Protein AF-A0A7V9TAK3-F1 (afdb_monomer_lite)

Sequence (43 aa):
FVTGFGYPVVPEGAARIRVQMSAALEPEHLERAIEAFRRVREA

pLDDT: mean 91.8, std 6.68, range [65.75, 97.06]

Structure (mmCIF, N/CA/C/O backbone):
data_AF-A0A7V9TAK3-F1
#
_entry.id   AF-A0A7V9TAK3-F1
#
loop_
_atom_site.group_PDB
_atom_site.id
_atom_site.type_symbol
_atom_site.label_atom_id
_atom_site.label_alt_id
_atom_site.label_comp_id
_atom_site.label_asym_id
_atom_site.label_entity_id
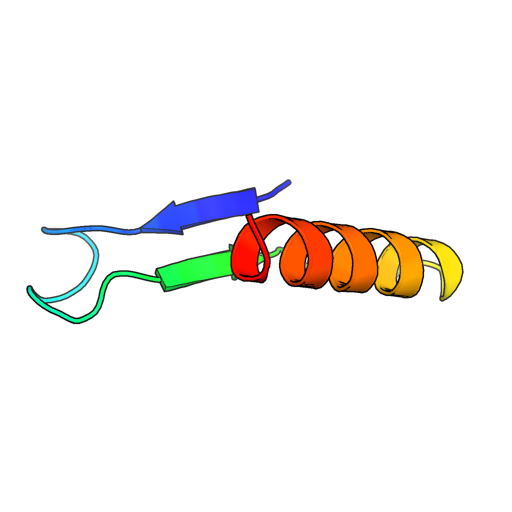_atom_site.label_seq_id
_atom_site.pdbx_PDB_ins_code
_atom_site.Cartn_x
_atom_site.Cartn_y
_atom_site.Cartn_z
_atom_site.occupancy
_atom_site.B_iso_or_equiv
_atom_site.auth_seq_id
_atom_site.auth_comp_id
_atom_site.auth_asym_id
_atom_site.auth_atom_id
_atom_site.pdbx_PDB_model_num
ATOM 1 N N . PHE A 1 1 ? 6.272 2.065 -3.836 1.00 65.75 1 PHE A N 1
ATOM 2 C CA . PHE A 1 1 ? 6.141 3.052 -2.742 1.00 65.75 1 PHE A CA 1
ATOM 3 C C . PHE A 1 1 ? 4.706 3.021 -2.235 1.00 65.75 1 PHE A C 1
ATOM 5 O O . PHE A 1 1 ? 3.792 3.119 -3.051 1.00 65.75 1 PHE A O 1
ATOM 12 N N . VAL A 1 2 ? 4.509 2.809 -0.932 1.00 75.62 2 VAL A N 1
ATOM 13 C CA . VAL A 1 2 ? 3.187 2.683 -0.297 1.00 75.62 2 VAL A CA 1
ATOM 14 C C . VAL A 1 2 ? 3.114 3.677 0.857 1.00 75.62 2 VAL A C 1
ATOM 16 O O . VAL A 1 2 ? 4.058 3.775 1.636 1.00 75.62 2 VAL A O 1
ATOM 19 N N . THR A 1 3 ? 2.012 4.418 0.960 1.00 82.94 3 THR A N 1
ATOM 20 C CA . THR A 1 3 ? 1.792 5.386 2.046 1.00 82.94 3 THR A CA 1
ATOM 21 C C . THR A 1 3 ? 0.399 5.193 2.628 1.00 82.94 3 THR A C 1
ATOM 23 O O . THR A 1 3 ? -0.579 5.076 1.884 1.00 82.94 3 THR A O 1
ATOM 26 N N . GLY A 1 4 ? 0.316 5.138 3.957 1.00 84.94 4 GLY A N 1
ATOM 27 C CA . GLY A 1 4 ? -0.949 5.155 4.682 1.00 84.94 4 GLY A CA 1
ATOM 28 C C . GLY A 1 4 ? -1.491 6.577 4.793 1.00 84.94 4 GLY A C 1
ATOM 29 O O . GLY A 1 4 ? -0.735 7.514 5.042 1.00 84.94 4 GLY A O 1
ATOM 30 N N . PHE A 1 5 ? -2.799 6.731 4.619 1.00 92.69 5 PHE A N 1
ATOM 31 C CA . PHE A 1 5 ? -3.514 7.974 4.870 1.00 92.69 5 PHE A CA 1
ATOM 32 C C . PHE A 1 5 ? -4.440 7.809 6.067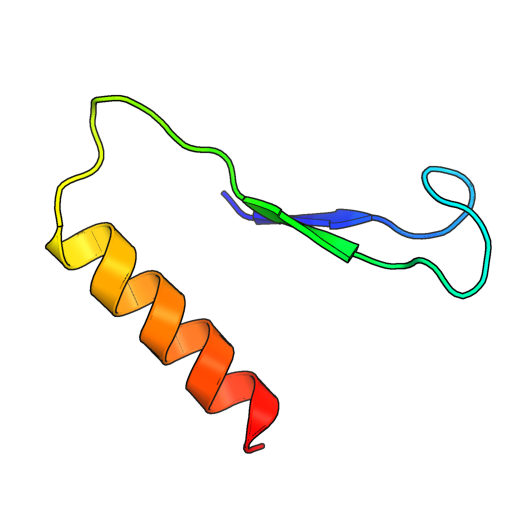 1.00 92.69 5 PHE A C 1
ATOM 34 O O . PHE A 1 5 ? -5.248 6.878 6.113 1.00 92.69 5 PHE A O 1
ATOM 41 N N . GLY A 1 6 ? -4.327 8.744 7.005 1.00 93.31 6 GLY A N 1
ATOM 42 C CA . GLY A 1 6 ? -5.214 8.905 8.152 1.00 93.31 6 GLY A CA 1
ATOM 43 C C . GLY A 1 6 ? -5.732 10.341 8.246 1.00 93.31 6 GLY A C 1
ATOM 44 O O . GLY A 1 6 ? -5.433 11.174 7.386 1.00 93.31 6 GLY A O 1
ATOM 45 N N . TYR A 1 7 ? -6.506 10.631 9.288 1.00 94.38 7 TYR A N 1
ATOM 46 C CA . TYR A 1 7 ? -6.978 11.985 9.575 1.00 94.38 7 TYR A CA 1
ATOM 47 C C . TYR A 1 7 ? -5.794 12.956 9.769 1.00 94.38 7 TYR A C 1
ATOM 49 O O . TYR A 1 7 ? -4.800 12.566 10.387 1.00 94.38 7 TYR A O 1
ATOM 57 N N . PRO A 1 8 ? -5.854 14.199 9.246 1.00 94.19 8 PRO A N 1
ATOM 58 C CA . PRO A 1 8 ? -6.978 14.848 8.551 1.00 94.19 8 PRO A CA 1
ATOM 59 C C . PRO A 1 8 ? -7.022 14.622 7.033 1.00 94.19 8 PRO A C 1
ATOM 61 O O . PRO A 1 8 ? -7.889 15.160 6.352 1.00 94.19 8 PRO A O 1
ATOM 64 N N . VAL A 1 9 ? -6.092 13.842 6.477 1.00 95.06 9 VAL A N 1
ATOM 65 C CA . VAL A 1 9 ? -5.990 13.626 5.024 1.00 95.06 9 VAL A CA 1
ATOM 66 C C . VAL A 1 9 ? -7.161 12.796 4.487 1.00 95.06 9 VAL A C 1
ATOM 68 O O . VAL A 1 9 ? -7.565 12.949 3.336 1.00 95.06 9 VAL A O 1
ATOM 71 N N . VAL A 1 10 ? -7.729 11.930 5.325 1.00 95.25 10 VAL A N 1
ATOM 72 C CA . VAL A 1 10 ? -8.986 11.213 5.076 1.00 95.25 10 VAL A CA 1
ATOM 73 C C . VAL A 1 10 ? -9.902 11.335 6.301 1.00 95.25 10 VAL A C 1
ATOM 75 O O . VAL A 1 10 ? -9.381 11.488 7.407 1.00 95.25 10 VAL A O 1
ATOM 78 N N . PRO A 1 11 ? -11.240 11.266 6.147 1.00 96.81 11 PRO A N 1
ATOM 79 C CA . PRO A 1 11 ? -12.161 11.316 7.282 1.00 96.81 11 PRO A CA 1
ATOM 80 C C . PRO A 1 11 ? -11.867 10.236 8.329 1.00 96.81 11 PRO A C 1
ATOM 82 O O . PRO A 1 11 ? -11.337 9.167 8.004 1.00 96.81 11 PRO A O 1
ATOM 85 N N . GLU A 1 12 ? -12.244 10.500 9.578 1.00 94.62 12 GLU A N 1
ATOM 86 C CA . GLU A 1 12 ? -12.179 9.500 10.645 1.00 94.62 12 GLU A CA 1
ATOM 87 C C . GLU A 1 12 ? -12.958 8.231 10.262 1.00 94.62 12 GLU A C 1
ATOM 89 O O . GLU A 1 12 ? -13.963 8.280 9.553 1.00 94.62 12 GLU A O 1
ATOM 94 N N . GLY A 1 13 ? -12.442 7.067 10.663 1.00 95.00 13 GLY A N 1
ATOM 95 C CA . GLY A 1 13 ? -12.988 5.764 10.263 1.00 95.00 13 GLY A CA 1
ATOM 96 C C . GLY A 1 13 ? -12.709 5.356 8.808 1.00 95.00 13 GLY A C 1
ATOM 97 O O . GLY A 1 13 ? -13.024 4.232 8.432 1.00 95.00 13 GLY A O 1
ATOM 98 N N . ALA A 1 14 ? -12.081 6.214 7.994 1.00 95.62 14 ALA A N 1
ATOM 99 C CA . ALA A 1 14 ? -11.832 5.959 6.572 1.00 95.62 14 ALA A CA 1
ATOM 100 C C . ALA A 1 14 ? -10.336 5.904 6.203 1.00 95.62 14 ALA A C 1
ATOM 102 O O . ALA A 1 14 ? -9.961 6.242 5.067 1.00 95.62 14 ALA A O 1
ATOM 103 N N . ALA A 1 15 ? -9.492 5.494 7.160 1.00 95.38 15 ALA A N 1
ATOM 104 C CA . ALA A 1 15 ? -8.064 5.264 6.957 1.00 95.38 15 ALA A CA 1
ATOM 105 C C . ALA A 1 15 ? -7.837 4.254 5.825 1.00 95.38 15 ALA A C 1
ATOM 107 O O . ALA A 1 15 ? -8.539 3.249 5.718 1.00 95.38 15 ALA A O 1
ATOM 108 N N . ARG A 1 16 ? -6.875 4.537 4.946 1.00 94.19 16 ARG A N 1
ATOM 109 C CA . ARG A 1 16 ? -6.642 3.716 3.752 1.00 94.19 16 ARG A CA 1
ATOM 110 C C . ARG A 1 16 ? -5.188 3.738 3.324 1.00 94.19 16 ARG A C 1
ATOM 112 O O . ARG A 1 16 ? -4.460 4.693 3.583 1.00 94.19 16 ARG A O 1
ATOM 119 N N . ILE A 1 17 ? -4.785 2.695 2.617 1.00 91.62 17 ILE A N 1
ATOM 120 C CA . IL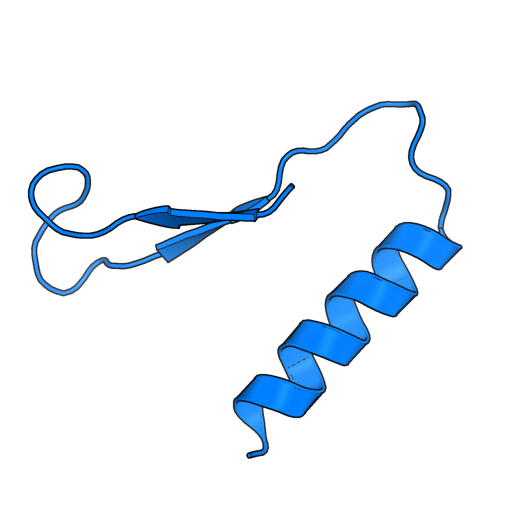E A 1 17 ? -3.453 2.571 2.031 1.00 91.62 17 ILE A CA 1
ATOM 121 C C . ILE A 1 17 ? -3.535 2.987 0.561 1.00 91.62 17 ILE A C 1
ATOM 123 O O . ILE A 1 17 ? -4.420 2.526 -0.159 1.00 91.62 17 ILE A O 1
ATOM 127 N N . ARG A 1 18 ? -2.614 3.841 0.098 1.00 92.31 18 ARG A N 1
ATOM 128 C CA . ARG A 1 18 ? -2.469 4.164 -1.329 1.00 92.31 18 ARG A CA 1
ATOM 129 C C . ARG A 1 18 ? -1.218 3.514 -1.892 1.00 92.31 18 ARG A C 1
ATOM 131 O O . ARG A 1 18 ? -0.115 3.711 -1.375 1.00 92.31 18 ARG A O 1
ATOM 138 N N . VAL A 1 19 ? -1.396 2.818 -3.006 1.00 91.44 19 VAL A N 1
ATOM 139 C CA . VAL A 1 19 ? -0.305 2.278 -3.817 1.00 91.44 19 VAL A CA 1
ATOM 140 C C . VAL A 1 19 ? -0.206 3.103 -5.098 1.00 91.44 19 VAL A C 1
ATOM 142 O O . VAL A 1 19 ? -1.223 3.498 -5.664 1.00 91.44 19 VAL A O 1
ATOM 145 N N . GLN A 1 20 ? 1.016 3.405 -5.532 1.00 90.88 20 GLN A N 1
ATOM 146 C CA . GLN A 1 20 ? 1.263 4.077 -6.809 1.00 90.88 20 GLN A CA 1
ATOM 147 C C . GLN A 1 20 ? 1.560 3.041 -7.892 1.00 90.88 20 GLN A C 1
ATOM 149 O O . GLN A 1 20 ? 2.376 2.149 -7.664 1.00 90.88 20 GLN A O 1
ATOM 154 N N . MET A 1 21 ? 0.919 3.187 -9.051 1.00 91.31 21 MET A N 1
ATOM 155 C CA . MET A 1 21 ? 1.104 2.334 -10.226 1.00 91.31 21 MET A CA 1
ATOM 156 C C . MET A 1 21 ? 1.878 3.090 -11.307 1.00 91.31 21 MET A C 1
ATOM 158 O O . MET A 1 21 ? 1.711 4.300 -11.458 1.00 91.31 21 MET A O 1
ATOM 162 N N . SER A 1 22 ? 2.702 2.380 -12.071 1.00 95.25 22 SER A N 1
ATOM 163 C CA . SER A 1 22 ? 3.371 2.913 -13.258 1.00 95.25 22 SER A CA 1
ATOM 164 C C . SER A 1 22 ? 3.451 1.843 -14.345 1.00 9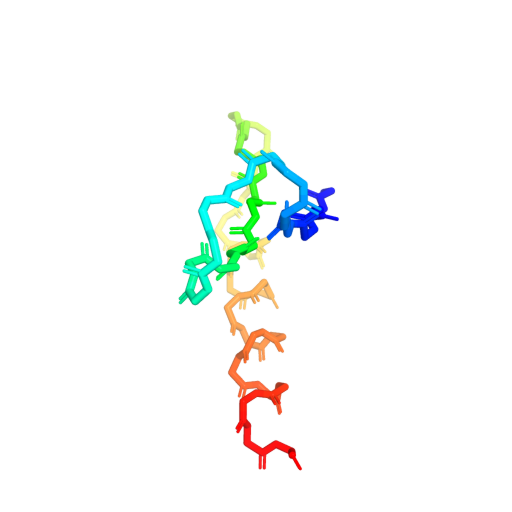5.25 22 SER A C 1
ATOM 166 O O . SER A 1 22 ? 3.358 0.652 -14.054 1.00 95.25 22 SER A O 1
ATOM 168 N N . ALA A 1 23 ? 3.668 2.265 -15.593 1.00 95.94 23 ALA A N 1
ATOM 169 C CA . ALA A 1 23 ? 3.851 1.354 -16.728 1.00 95.94 23 ALA A CA 1
ATOM 170 C C . ALA A 1 23 ? 5.137 0.505 -16.644 1.00 95.94 23 ALA A C 1
ATOM 172 O O . ALA A 1 23 ? 5.321 -0.398 -17.446 1.00 95.94 23 ALA A O 1
ATOM 173 N N . ALA A 1 24 ? 6.022 0.789 -15.682 1.00 95.50 24 ALA A N 1
ATOM 174 C CA . ALA A 1 24 ? 7.231 0.006 -15.429 1.00 95.50 24 ALA A CA 1
ATOM 175 C C . ALA A 1 24 ? 6.981 -1.219 -14.525 1.00 95.50 24 ALA A C 1
ATOM 177 O O . ALA A 1 24 ? 7.923 -1.922 -14.170 1.00 95.50 24 ALA A O 1
ATOM 178 N N . LEU A 1 25 ? 5.741 -1.448 -14.080 1.00 94.69 25 LEU A N 1
ATOM 179 C CA . LEU A 1 25 ? 5.400 -2.607 -13.262 1.00 94.69 25 LEU A CA 1
ATOM 180 C C . LEU A 1 25 ? 5.140 -3.838 -14.137 1.00 94.69 25 LEU A C 1
ATOM 182 O O . LEU A 1 25 ? 4.252 -3.822 -14.984 1.00 94.69 25 LEU A O 1
ATOM 186 N N . GLU A 1 26 ? 5.874 -4.911 -13.864 1.00 97.06 26 GLU A N 1
ATOM 187 C CA . GLU A 1 26 ? 5.636 -6.254 -14.391 1.00 97.06 26 GLU A CA 1
ATOM 188 C C . GLU A 1 26 ? 4.646 -7.042 -13.501 1.00 97.06 26 GLU A C 1
ATOM 190 O O . GLU A 1 26 ? 4.456 -6.680 -12.327 1.00 97.06 26 GLU A O 1
ATOM 195 N N . PRO A 1 27 ? 3.993 -8.100 -14.023 1.00 96.06 27 PRO A N 1
ATOM 196 C CA . PRO A 1 27 ? 3.028 -8.914 -13.274 1.00 96.06 27 PRO A CA 1
ATOM 197 C C . PRO A 1 27 ? 3.545 -9.418 -11.918 1.00 96.06 27 PRO A C 1
ATOM 199 O O . PRO A 1 27 ? 2.828 -9.372 -10.918 1.00 96.06 27 PRO A O 1
ATOM 202 N N . GLU A 1 28 ? 4.817 -9.793 -11.843 1.00 97.06 28 GLU A N 1
ATOM 203 C CA . GLU A 1 28 ? 5.478 -10.335 -10.655 1.00 97.06 28 GLU A CA 1
ATOM 204 C C . GLU A 1 28 ? 5.539 -9.303 -9.517 1.00 97.06 28 GLU A C 1
ATOM 206 O O . GLU A 1 28 ? 5.458 -9.643 -8.331 1.00 97.06 28 GLU A O 1
ATOM 211 N N . HIS A 1 29 ? 5.635 -8.009 -9.850 1.00 95.00 29 HIS A N 1
ATOM 212 C CA . HIS A 1 29 ? 5.564 -6.940 -8.854 1.00 95.00 29 HIS A CA 1
ATOM 213 C C . HIS A 1 29 ? 4.183 -6.871 -8.195 1.00 95.00 29 HIS A C 1
ATOM 215 O O . HIS A 1 29 ? 4.088 -6.580 -6.998 1.00 95.00 29 HIS A O 1
ATOM 221 N N . LEU A 1 30 ? 3.121 -7.134 -8.963 1.00 92.94 30 LEU A N 1
ATOM 222 C CA . LEU A 1 30 ? 1.745 -7.126 -8.470 1.00 92.94 30 LEU A CA 1
ATOM 223 C C . LEU A 1 30 ? 1.490 -8.340 -7.579 1.00 92.94 30 LEU A C 1
ATOM 225 O O . LEU A 1 30 ? 0.978 -8.176 -6.473 1.00 92.94 30 LEU A O 1
ATOM 229 N N . GLU A 1 31 ? 1.913 -9.527 -8.012 1.00 96.00 31 GLU A N 1
ATOM 230 C CA . GLU A 1 31 ? 1.793 -10.763 -7.230 1.00 96.00 31 GLU A CA 1
ATOM 231 C C . GLU A 1 31 ? 2.496 -10.637 -5.878 1.00 96.00 31 GLU A C 1
ATOM 233 O O . GLU A 1 31 ? 1.901 -10.893 -4.827 1.00 96.00 31 GLU A O 1
ATOM 238 N N . ARG A 1 32 ? 3.734 -10.128 -5.882 1.00 94.62 32 ARG A N 1
ATOM 239 C CA . ARG A 1 32 ? 4.491 -9.871 -4.654 1.00 94.62 32 ARG A CA 1
ATOM 240 C C . ARG A 1 32 ? 3.771 -8.893 -3.724 1.00 94.62 32 ARG A C 1
ATOM 242 O O . ARG A 1 32 ? 3.783 -9.086 -2.507 1.00 94.62 32 ARG A O 1
ATOM 249 N N . ALA A 1 33 ? 3.179 -7.828 -4.266 1.00 92.62 33 ALA A N 1
ATOM 250 C CA . ALA A 1 33 ? 2.454 -6.844 -3.468 1.00 92.62 33 ALA A CA 1
ATOM 251 C C . ALA A 1 33 ? 1.173 -7.437 -2.859 1.00 92.62 33 ALA A C 1
ATOM 253 O O . ALA A 1 33 ? 0.910 -7.225 -1.675 1.00 92.62 33 ALA A O 1
ATOM 254 N N . ILE A 1 34 ? 0.408 -8.206 -3.637 1.00 93.19 34 ILE A N 1
ATOM 255 C CA . ILE A 1 34 ? -0.818 -8.874 -3.181 1.00 93.19 34 ILE A CA 1
ATOM 256 C C . ILE A 1 34 ? -0.503 -9.853 -2.051 1.00 93.19 34 ILE A C 1
ATOM 258 O O . ILE A 1 34 ? -1.159 -9.807 -1.010 1.00 93.19 34 ILE A O 1
ATOM 262 N N . GLU A 1 35 ? 0.526 -10.684 -2.211 1.00 95.81 35 GLU A N 1
ATOM 263 C CA . GLU A 1 35 ? 0.903 -1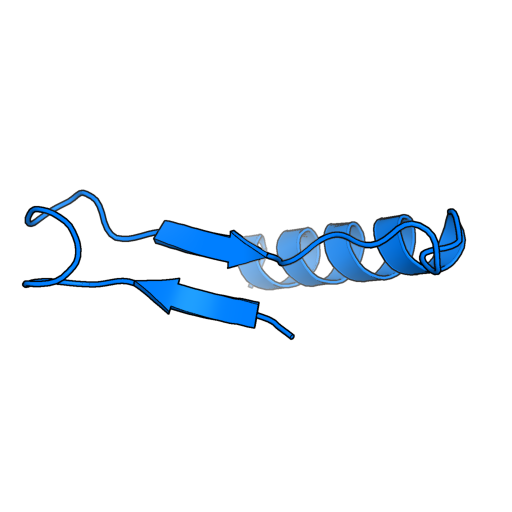1.661 -1.189 1.00 95.81 35 GLU A CA 1
ATOM 264 C C . GLU A 1 35 ? 1.356 -10.981 0.110 1.00 95.81 35 GLU A C 1
ATOM 266 O O . GLU A 1 35 ? 0.978 -11.403 1.204 1.00 95.81 35 GLU A O 1
ATOM 271 N N . ALA A 1 36 ? 2.092 -9.868 0.014 1.00 92.69 36 ALA A N 1
ATOM 272 C CA . ALA A 1 36 ? 2.455 -9.073 1.183 1.00 92.69 36 ALA A CA 1
ATOM 273 C C . ALA A 1 36 ? 1.219 -8.531 1.927 1.00 92.69 36 ALA A C 1
ATOM 275 O O . ALA A 1 36 ? 1.161 -8.622 3.154 1.00 92.69 36 ALA A O 1
ATOM 276 N N . PHE A 1 37 ? 0.214 -8.011 1.210 1.00 91.62 37 PHE A N 1
ATOM 277 C CA . PHE A 1 37 ? -1.033 -7.554 1.836 1.00 91.62 37 PHE A CA 1
ATOM 278 C C . PHE A 1 37 ? -1.834 -8.707 2.450 1.00 91.62 37 PHE A C 1
ATOM 280 O O . PHE A 1 37 ? -2.367 -8.554 3.550 1.00 91.62 37 PHE A O 1
ATOM 287 N N . ARG A 1 38 ? -1.888 -9.867 1.782 1.00 95.06 38 ARG A N 1
ATOM 288 C CA . ARG A 1 38 ? -2.561 -11.068 2.296 1.00 95.06 38 ARG A CA 1
ATOM 289 C C . ARG A 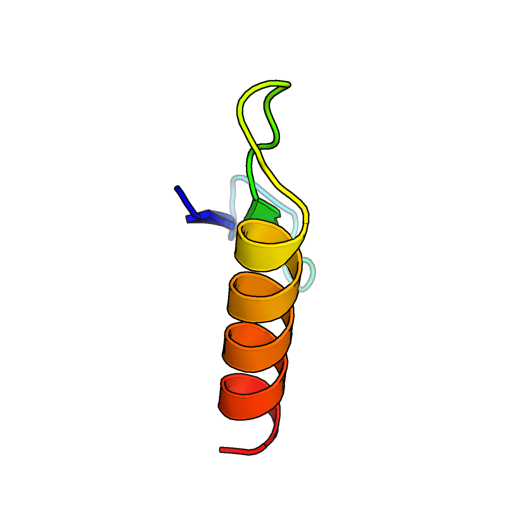1 38 ? -1.931 -11.533 3.605 1.00 95.06 38 ARG A C 1
ATOM 291 O O . ARG A 1 38 ? -2.639 -11.698 4.594 1.00 95.06 38 ARG A O 1
ATOM 298 N N . ARG A 1 39 ? -0.602 -11.653 3.635 1.00 95.50 39 ARG A N 1
ATOM 299 C CA . ARG A 1 39 ? 0.146 -12.085 4.820 1.00 95.50 39 ARG A CA 1
ATOM 300 C C . ARG A 1 39 ? -0.088 -11.174 6.023 1.00 95.50 39 ARG A C 1
ATOM 302 O O . ARG A 1 39 ? -0.245 -11.671 7.129 1.00 95.50 39 ARG A O 1
ATOM 309 N N . VAL A 1 40 ? -0.111 -9.855 5.820 1.00 91.88 40 VAL A N 1
ATOM 310 C CA . VAL A 1 40 ? -0.344 -8.892 6.912 1.00 91.88 40 VAL A CA 1
ATOM 311 C C . VAL A 1 40 ? -1.781 -8.956 7.433 1.00 91.88 40 VAL A C 1
ATOM 313 O O . VAL A 1 40 ? -1.995 -8.709 8.608 1.00 91.88 40 VAL A O 1
ATOM 316 N N . ARG A 1 41 ? -2.765 -9.301 6.594 1.00 89.88 41 ARG A N 1
ATOM 317 C CA . ARG A 1 41 ? -4.155 -9.493 7.043 1.00 89.88 41 ARG A CA 1
ATOM 318 C C . ARG A 1 41 ? -4.326 -10.732 7.928 1.00 89.88 41 ARG A C 1
ATOM 320 O O . ARG A 1 41 ? -5.229 -10.756 8.757 1.00 89.88 41 ARG A O 1
ATOM 327 N N . GLU A 1 42 ? -3.552 -11.780 7.670 1.00 85.94 42 GLU A N 1
ATOM 328 C CA . GLU A 1 42 ? -3.645 -13.059 8.388 1.00 85.94 42 GLU A CA 1
ATOM 329 C C . GLU A 1 42 ? -2.862 -13.075 9.711 1.00 85.94 42 GLU A C 1
ATOM 331 O O . GLU A 1 42 ? -3.095 -13.965 10.527 1.00 85.94 42 GLU A O 1
ATOM 336 N N . ALA A 1 43 ? -1.950 -12.120 9.909 1.00 69.62 43 ALA A N 1
ATOM 337 C CA . ALA A 1 43 ? -1.146 -11.952 11.121 1.00 69.62 43 ALA A CA 1
ATOM 338 C C . ALA A 1 43 ? -1.865 -11.094 12.172 1.00 69.62 43 ALA A C 1
ATOM 340 O O . ALA A 1 43 ? -1.714 -11.419 13.371 1.00 69.62 43 ALA A O 1
#

Foldseek 3Di:
DKDWDDPPRDDPVPIDIDDDDDPPDDPVNVVVVVVVVVVVVVD

Radius of gyration: 12.79 Å; chains: 1; bounding box: 20×28×28 Å

Secondary structure (DSSP, 8-state):
-EEEE-TTTS-TT--EEEE---TT--HHHHHHHHHHHHHHHH-